Protein AF-A0A9E5P4L6-F1 (afdb_monomer_lite)

pLDDT: mean 84.95, std 7.63, range [53.91, 94.75]

Structure (mmCIF, N/CA/C/O backbone):
data_AF-A0A9E5P4L6-F1
#
_entry.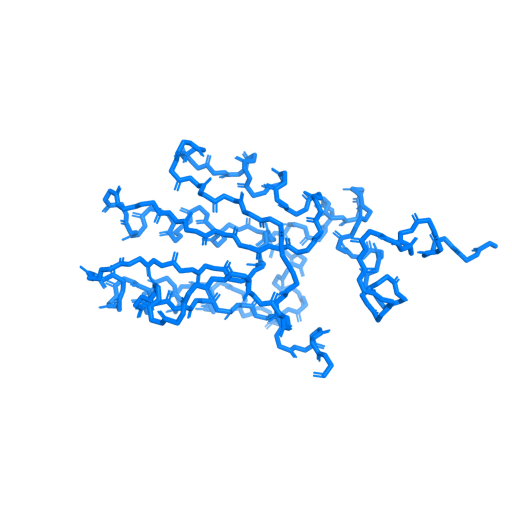id   AF-A0A9E5P4L6-F1
#
loop_
_atom_site.group_PDB
_atom_site.id
_atom_site.type_symbol
_atom_site.label_atom_id
_atom_site.label_alt_id
_atom_site.label_comp_id
_atom_site.label_asym_id
_atom_site.label_entity_id
_atom_site.label_seq_id
_atom_site.pdbx_PDB_ins_code
_atom_site.Cartn_x
_atom_site.Cartn_y
_atom_site.Cartn_z
_atom_site.occupancy
_atom_site.B_iso_or_equiv
_atom_site.auth_seq_id
_atom_site.auth_comp_id
_atom_site.auth_asym_id
_atom_site.auth_atom_id
_atom_site.pdbx_PDB_model_num
ATOM 1 N N . MET A 1 1 ? 19.169 0.155 -25.153 1.00 53.91 1 MET A N 1
ATOM 2 C CA . MET A 1 1 ? 18.524 -1.034 -24.547 1.00 53.91 1 MET A CA 1
ATOM 3 C C . MET A 1 1 ? 17.223 -0.611 -23.885 1.00 53.91 1 MET A C 1
ATOM 5 O O . MET A 1 1 ? 17.217 0.379 -23.168 1.00 53.91 1 MET A O 1
ATOM 9 N N . ARG A 1 2 ? 16.116 -1.312 -24.147 1.00 72.50 2 ARG A N 1
ATOM 10 C CA . ARG A 1 2 ? 14.826 -1.047 -23.491 1.00 72.50 2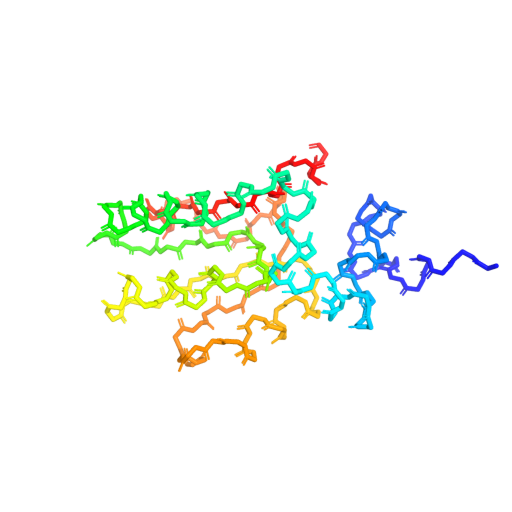 ARG A CA 1
ATOM 11 C C . ARG A 1 2 ? 14.829 -1.719 -22.111 1.00 72.50 2 ARG A C 1
ATOM 13 O O . ARG A 1 2 ? 14.443 -2.876 -22.006 1.00 72.50 2 ARG A O 1
ATOM 20 N N . LEU A 1 3 ? 15.323 -1.006 -21.092 1.00 70.44 3 LEU A N 1
ATOM 21 C CA . LEU A 1 3 ? 15.494 -1.488 -19.706 1.00 70.44 3 LEU A CA 1
ATOM 22 C C . LEU A 1 3 ? 14.221 -2.104 -19.103 1.00 70.44 3 LEU A C 1
ATOM 24 O O . LEU A 1 3 ? 14.311 -3.040 -18.319 1.00 70.44 3 LEU A O 1
ATOM 28 N N . TYR A 1 4 ? 13.043 -1.648 -19.533 1.00 71.25 4 TYR A N 1
ATOM 29 C CA . TYR A 1 4 ? 11.762 -2.185 -19.078 1.00 71.25 4 TYR A CA 1
ATOM 30 C C . TYR A 1 4 ? 11.547 -3.673 -19.407 1.00 71.25 4 TYR A C 1
ATOM 32 O O . TYR A 1 4 ? 10.799 -4.343 -18.704 1.00 71.25 4 TYR A O 1
ATOM 40 N N . ARG A 1 5 ? 12.215 -4.210 -20.442 1.00 76.38 5 ARG A N 1
ATOM 41 C CA . ARG A 1 5 ? 12.096 -5.624 -20.846 1.00 76.38 5 ARG A CA 1
ATOM 42 C C . ARG A 1 5 ? 12.589 -6.598 -19.780 1.00 76.38 5 ARG A C 1
ATOM 44 O O . ARG A 1 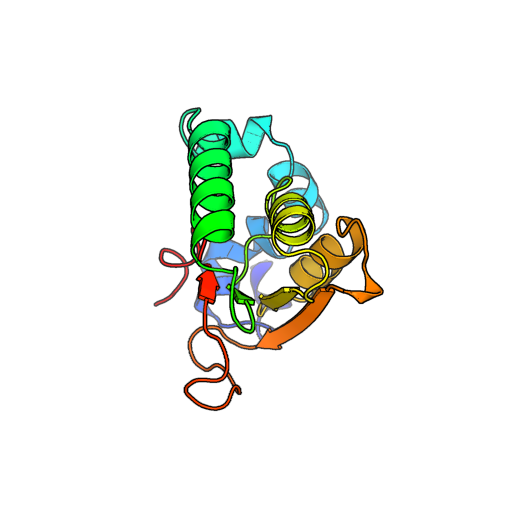5 ? 12.170 -7.743 -19.777 1.00 76.38 5 ARG A O 1
ATOM 51 N N . TYR A 1 6 ? 13.456 -6.143 -18.876 1.00 74.06 6 TYR A N 1
ATOM 52 C CA . TYR A 1 6 ? 13.905 -6.940 -17.733 1.00 74.06 6 TYR A CA 1
ATOM 53 C C . TYR A 1 6 ? 12.748 -7.315 -16.795 1.00 74.06 6 TYR A C 1
ATOM 55 O O . TYR A 1 6 ? 12.787 -8.344 -16.135 1.00 74.06 6 TYR A O 1
ATOM 63 N N . PHE A 1 7 ? 11.713 -6.478 -16.756 1.00 73.25 7 PHE A N 1
ATOM 64 C CA . PHE A 1 7 ? 10.550 -6.646 -15.896 1.00 73.25 7 PHE A CA 1
ATOM 65 C C . PHE A 1 7 ? 9.359 -7.299 -16.619 1.00 73.25 7 PHE A C 1
ATOM 67 O O . PHE A 1 7 ? 8.350 -7.621 -15.987 1.00 73.25 7 PHE A O 1
ATOM 74 N N . GLU A 1 8 ? 9.456 -7.494 -17.940 1.00 69.00 8 GLU A N 1
ATOM 75 C CA . GLU A 1 8 ? 8.431 -8.182 -18.724 1.00 69.00 8 GLU A CA 1
ATOM 76 C C . GLU A 1 8 ? 8.412 -9.672 -18.349 1.00 69.00 8 GLU A C 1
ATOM 78 O O . GLU A 1 8 ? 9.412 -10.369 -18.488 1.00 69.00 8 GLU A O 1
ATOM 83 N N . GLY A 1 9 ? 7.266 -10.151 -17.854 1.00 71.75 9 GLY A N 1
ATOM 84 C CA . GLY A 1 9 ? 7.066 -11.531 -17.390 1.00 71.75 9 GLY A CA 1
ATOM 85 C C . GLY A 1 9 ? 6.710 -11.638 -15.905 1.00 71.75 9 GLY A C 1
ATOM 86 O O . GLY A 1 9 ? 5.983 -12.547 -15.517 1.00 71.75 9 GLY A O 1
ATOM 87 N N . GLU A 1 10 ? 7.141 -10.677 -15.084 1.00 76.00 10 GLU A N 1
ATOM 88 C CA . GLU A 1 10 ? 6.799 -10.626 -13.654 1.00 76.00 10 GLU A CA 1
ATOM 89 C C . GLU A 1 10 ? 5.624 -9.694 -13.340 1.00 76.00 10 GLU A C 1
ATOM 91 O O . GLU A 1 10 ? 4.946 -9.865 -12.323 1.00 76.00 10 GLU A O 1
ATOM 96 N N . VAL A 1 11 ? 5.390 -8.701 -14.196 1.00 83.25 11 VAL A N 1
ATOM 97 C CA . VAL A 1 11 ? 4.316 -7.714 -14.056 1.00 83.25 11 VAL A CA 1
ATOM 98 C C . VAL A 1 11 ? 3.641 -7.456 -15.410 1.00 83.25 11 VAL A C 1
ATOM 100 O O . VAL A 1 11 ? 4.222 -7.783 -16.452 1.00 83.25 11 VAL A O 1
ATOM 103 N N . PRO A 1 12 ? 2.433 -6.860 -15.438 1.00 83.50 12 PRO A N 1
ATOM 104 C CA . PRO A 1 12 ? 1.720 -6.569 -16.673 1.00 83.50 12 PRO A CA 1
ATOM 105 C C . PRO A 1 12 ? 2.513 -5.624 -17.579 1.00 83.50 12 PRO A C 1
ATOM 107 O O . PRO A 1 12 ? 3.218 -4.726 -17.109 1.00 83.50 12 PRO A O 1
ATOM 110 N N . HIS A 1 13 ? 2.364 -5.794 -18.896 1.00 83.19 13 HIS A N 1
ATOM 111 C CA . HIS A 1 13 ? 3.142 -5.036 -19.881 1.00 83.19 13 HIS A CA 1
ATOM 112 C C . HIS A 1 13 ? 2.958 -3.518 -19.746 1.00 83.19 13 HIS A C 1
ATOM 114 O O . HIS A 1 13 ? 3.931 -2.779 -19.870 1.00 83.19 13 HIS A O 1
ATOM 120 N N . TYR A 1 14 ? 1.741 -3.040 -19.460 1.00 82.88 14 TYR A N 1
ATOM 121 C CA . TYR A 1 14 ? 1.483 -1.607 -19.280 1.00 82.88 14 TYR A CA 1
ATOM 122 C C . TYR A 1 14 ? 2.308 -1.034 -18.113 1.00 82.88 14 TYR A C 1
ATOM 124 O O . TYR A 1 14 ? 2.918 0.030 -18.246 1.00 82.88 14 TYR A O 1
ATOM 132 N N . LEU A 1 15 ? 2.408 -1.779 -17.006 1.00 81.81 15 LEU A N 1
ATOM 133 C CA . LEU A 1 15 ? 3.115 -1.355 -15.803 1.00 81.81 15 LEU A CA 1
ATOM 134 C C . LEU A 1 15 ? 4.626 -1.350 -16.046 1.00 81.81 15 LEU A C 1
ATOM 136 O O . LEU A 1 15 ? 5.295 -0.349 -15.786 1.00 81.81 15 LEU A O 1
ATOM 140 N N . ALA A 1 16 ? 5.157 -2.417 -16.653 1.00 81.44 16 ALA A N 1
ATOM 141 C CA . ALA A 1 16 ? 6.558 -2.460 -17.063 1.00 81.44 16 ALA A CA 1
ATOM 142 C C . ALA A 1 16 ? 6.883 -1.328 -18.052 1.00 81.44 16 ALA A C 1
ATOM 144 O O . ALA A 1 16 ? 7.901 -0.658 -17.928 1.00 81.44 16 ALA A O 1
ATOM 145 N N . ARG A 1 17 ? 6.017 -1.044 -19.024 1.00 82.06 17 ARG A N 1
ATOM 146 C CA . ARG A 1 17 ? 6.301 -0.046 -20.061 1.00 82.06 17 ARG A CA 1
ATOM 147 C C . ARG A 1 17 ? 6.294 1.391 -19.541 1.00 82.06 17 ARG A C 1
ATOM 149 O O . ARG A 1 17 ? 7.170 2.166 -19.926 1.00 82.06 17 ARG A O 1
ATOM 156 N N . HIS A 1 18 ? 5.326 1.752 -18.702 1.00 80.44 18 HIS A N 1
ATOM 157 C CA . HIS A 1 18 ? 5.100 3.145 -18.298 1.00 80.44 18 HIS A CA 1
ATOM 158 C C . HIS A 1 18 ? 5.691 3.489 -16.925 1.00 80.44 18 HIS A C 1
ATOM 160 O O . HIS A 1 18 ? 6.116 4.625 -16.708 1.00 80.44 18 HIS A O 1
ATOM 166 N N . PHE A 1 19 ? 5.791 2.504 -16.031 1.00 80.38 19 PHE A N 1
ATOM 167 C CA . PHE A 1 19 ? 5.988 2.727 -14.599 1.00 80.38 19 PHE A CA 1
ATOM 168 C C . PHE A 1 19 ? 7.213 2.010 -14.006 1.00 80.38 19 PHE A C 1
ATOM 170 O O . PHE A 1 19 ? 7.521 2.220 -12.831 1.00 80.38 19 PHE A O 1
ATOM 177 N N . TRP A 1 20 ? 7.970 1.238 -14.803 1.00 79.38 20 TRP A N 1
ATOM 178 C CA . TRP A 1 20 ? 9.148 0.484 -14.331 1.00 79.38 20 TRP A CA 1
ATOM 179 C C . TRP A 1 20 ? 10.149 1.326 -13.530 1.00 79.38 20 TRP A C 1
ATOM 181 O O . TRP A 1 20 ? 10.682 0.885 -12.512 1.00 79.38 20 TRP A O 1
ATOM 191 N N . TRP A 1 21 ? 10.400 2.550 -13.987 1.00 78.94 21 TRP A N 1
ATOM 192 C CA . TRP A 1 21 ? 11.394 3.444 -13.409 1.00 78.94 21 TRP A CA 1
ATOM 193 C C . TRP A 1 21 ? 10.968 3.923 -12.019 1.00 78.94 21 TRP A C 1
ATOM 195 O O . TRP A 1 21 ? 11.797 3.950 -11.121 1.00 78.94 21 TRP A O 1
ATOM 205 N N . ALA A 1 22 ? 9.691 4.242 -11.806 1.00 77.44 22 ALA A N 1
ATOM 206 C CA . ALA A 1 22 ? 9.211 4.709 -10.510 1.00 77.44 22 ALA A CA 1
ATOM 207 C C . ALA A 1 22 ? 9.013 3.544 -9.529 1.00 77.44 22 ALA A C 1
ATOM 209 O O . ALA A 1 22 ? 9.537 3.601 -8.416 1.00 77.44 22 ALA A O 1
ATOM 210 N N . TYR A 1 23 ? 8.316 2.482 -9.955 1.00 76.94 23 TYR A N 1
ATOM 211 C CA . TYR A 1 23 ? 7.773 1.449 -9.063 1.00 76.94 23 TYR A CA 1
ATOM 212 C C . TYR A 1 23 ? 8.635 0.196 -8.902 1.00 76.94 23 TYR A C 1
ATOM 214 O O . TYR A 1 23 ? 8.470 -0.515 -7.911 1.00 76.94 23 TYR A O 1
ATOM 222 N N . MET A 1 24 ? 9.552 -0.086 -9.832 1.00 79.31 24 MET A N 1
ATOM 223 C CA . MET A 1 24 ? 10.286 -1.361 -9.865 1.00 79.31 24 MET A CA 1
ATOM 224 C C . MET A 1 24 ? 11.782 -1.203 -9.587 1.00 79.31 24 MET A C 1
ATOM 226 O O . MET A 1 24 ? 12.417 -2.100 -9.033 1.00 79.31 24 MET A O 1
ATOM 230 N N . TRP A 1 25 ? 12.370 -0.062 -9.949 1.00 79.62 25 TRP A N 1
ATOM 231 C CA . TRP A 1 25 ? 13.797 0.172 -9.752 1.00 79.62 25 TRP A CA 1
ATOM 232 C C . TRP A 1 25 ? 14.113 0.626 -8.322 1.00 79.62 25 TRP A C 1
ATOM 234 O O . TRP A 1 25 ? 13.814 1.761 -7.955 1.00 79.62 25 TRP A O 1
ATOM 244 N N . ARG A 1 26 ? 14.807 -0.214 -7.540 1.00 74.44 26 ARG A N 1
ATOM 245 C CA . ARG A 1 26 ? 15.105 0.016 -6.105 1.00 74.44 26 ARG A CA 1
ATOM 246 C C . ARG A 1 26 ? 15.670 1.406 -5.776 1.00 74.44 26 ARG A C 1
ATOM 248 O O . ARG A 1 26 ? 15.300 2.012 -4.773 1.00 74.44 26 ARG A O 1
ATOM 255 N N . GLY A 1 27 ? 16.572 1.924 -6.611 1.00 76.81 27 GLY A N 1
ATOM 256 C CA . GLY A 1 27 ? 17.172 3.245 -6.383 1.00 76.81 27 GLY A CA 1
ATOM 257 C C . GLY A 1 27 ? 16.177 4.398 -6.559 1.00 76.81 27 GLY A C 1
ATOM 258 O O . GLY A 1 27 ? 16.208 5.373 -5.814 1.00 76.81 27 GLY A O 1
ATOM 259 N N . LEU A 1 28 ? 15.257 4.270 -7.515 1.00 77.75 28 LEU A N 1
ATOM 260 C CA . LEU A 1 28 ? 14.247 5.285 -7.803 1.00 77.75 28 LEU A CA 1
ATOM 261 C C . LEU A 1 28 ? 13.063 5.146 -6.853 1.00 77.75 28 LEU A C 1
ATOM 263 O O . LEU A 1 28 ? 12.559 6.161 -6.384 1.00 77.75 28 LEU A O 1
ATOM 267 N N . THR A 1 29 ? 12.680 3.924 -6.473 1.00 77.62 29 THR A N 1
ATOM 268 C CA . THR A 1 29 ? 11.675 3.715 -5.424 1.00 77.62 29 THR A CA 1
ATOM 269 C C . THR A 1 29 ? 12.105 4.374 -4.116 1.00 77.62 29 THR A C 1
ATOM 271 O O . THR A 1 29 ? 11.273 4.969 -3.445 1.00 77.62 29 THR A O 1
ATOM 274 N N . TRP A 1 30 ? 13.399 4.331 -3.772 1.00 80.12 30 TRP A N 1
ATOM 275 C CA . TRP A 1 30 ? 13.929 5.049 -2.610 1.00 80.12 30 TRP A CA 1
ATOM 276 C C . TRP A 1 30 ? 13.786 6.572 -2.757 1.00 80.12 30 TRP A C 1
ATOM 278 O O . TRP A 1 30 ? 13.301 7.232 -1.842 1.00 80.12 30 TRP A O 1
ATOM 288 N N . PHE A 1 31 ? 14.121 7.124 -3.927 1.00 78.88 31 PHE A N 1
ATOM 289 C CA . PHE A 1 31 ? 13.959 8.553 -4.208 1.00 78.88 31 PHE A CA 1
ATOM 290 C C . PHE A 1 31 ? 12.487 8.994 -4.104 1.00 78.88 31 PHE A C 1
ATOM 292 O O . PHE A 1 31 ? 12.169 9.944 -3.390 1.00 78.88 31 PHE A O 1
ATOM 299 N N . PHE A 1 32 ? 11.566 8.271 -4.747 1.00 79.00 32 PHE A N 1
ATOM 300 C CA . PHE A 1 32 ? 10.131 8.580 -4.723 1.00 79.00 32 PHE A CA 1
ATOM 301 C C . PHE A 1 32 ? 9.463 8.340 -3.366 1.00 79.00 32 PHE A C 1
ATOM 303 O O . PHE A 1 32 ? 8.376 8.860 -3.128 1.00 79.00 32 PHE A O 1
ATOM 310 N N . ASP A 1 33 ? 10.116 7.631 -2.445 1.00 81.38 33 ASP A N 1
ATOM 311 C CA . ASP A 1 33 ? 9.593 7.404 -1.099 1.00 81.38 33 ASP A CA 1
ATOM 312 C C . ASP A 1 33 ? 9.639 8.641 -0.192 1.00 81.38 33 ASP A C 1
ATOM 314 O O . ASP A 1 33 ? 8.967 8.708 0.846 1.00 81.38 33 ASP A O 1
ATOM 318 N N . HIS A 1 34 ? 10.423 9.654 -0.557 1.00 82.50 34 HIS A N 1
ATOM 319 C CA . HIS A 1 34 ? 10.585 10.819 0.294 1.00 82.50 34 HIS A CA 1
ATOM 320 C C . HIS A 1 34 ? 9.312 11.679 0.338 1.00 82.50 34 HIS A C 1
ATOM 322 O O . HIS A 1 34 ? 8.821 12.126 -0.701 1.00 82.50 34 HIS A O 1
ATOM 328 N N . PRO A 1 35 ? 8.817 12.042 1.541 1.00 77.06 35 PRO A N 1
ATOM 329 C CA . PRO A 1 35 ? 7.599 12.837 1.691 1.00 77.06 35 PRO A CA 1
ATOM 330 C C . PRO A 1 35 ? 7.609 14.170 0.939 1.00 77.06 35 PRO A C 1
ATOM 332 O O . PRO A 1 35 ? 6.545 14.651 0.566 1.00 77.06 35 PRO A O 1
ATOM 335 N N . VAL A 1 36 ? 8.787 14.772 0.735 1.00 78.75 36 VAL A N 1
ATOM 336 C CA . VAL A 1 36 ? 8.943 16.008 -0.046 1.00 78.75 36 VAL A CA 1
ATOM 337 C C . VAL A 1 36 ? 8.612 15.753 -1.513 1.00 78.75 36 VAL A C 1
ATOM 339 O O . VAL A 1 36 ? 7.807 16.480 -2.076 1.00 78.75 36 VAL A O 1
ATOM 342 N N . ILE A 1 37 ? 9.156 14.687 -2.100 1.00 82.12 37 ILE A N 1
ATOM 343 C CA . ILE A 1 37 ? 8.946 14.331 -3.508 1.00 82.12 37 ILE A CA 1
ATOM 344 C C . ILE A 1 37 ? 7.490 13.936 -3.747 1.00 82.12 37 ILE A C 1
ATOM 346 O O . ILE A 1 37 ? 6.850 14.475 -4.649 1.00 82.12 37 ILE A O 1
ATOM 350 N N . ILE A 1 38 ? 6.927 13.092 -2.879 1.00 81.12 38 ILE A N 1
ATOM 351 C CA . ILE A 1 38 ? 5.507 12.715 -2.941 1.00 81.12 38 ILE A CA 1
ATOM 352 C C . ILE A 1 38 ? 4.622 13.960 -2.836 1.00 81.12 38 ILE A C 1
ATOM 354 O O . ILE A 1 38 ? 3.667 14.129 -3.591 1.00 81.12 38 ILE A O 1
ATOM 358 N N . SER A 1 39 ? 4.943 14.860 -1.904 1.00 80.12 39 SER A N 1
ATOM 359 C CA . SER A 1 39 ? 4.211 16.111 -1.751 1.00 80.12 39 SER A CA 1
ATOM 360 C C . SER A 1 39 ? 4.339 16.995 -2.987 1.00 80.12 39 SER A C 1
ATOM 362 O O . SER A 1 39 ? 3.348 17.614 -3.347 1.00 80.12 39 SER A O 1
ATOM 364 N N . SER A 1 40 ? 5.493 17.053 -3.650 1.00 82.19 40 SER A N 1
ATOM 365 C CA . SER A 1 40 ? 5.670 17.828 -4.884 1.00 82.19 40 SER A CA 1
ATOM 366 C C . SER A 1 40 ? 4.813 17.291 -6.030 1.00 82.19 40 SER A C 1
ATOM 368 O O . SER A 1 40 ? 4.121 18.072 -6.676 1.00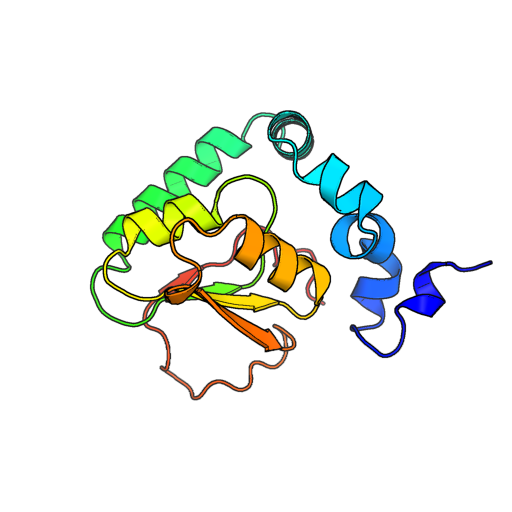 82.19 40 SER A O 1
ATOM 370 N N . ILE A 1 41 ? 4.785 15.970 -6.232 1.00 82.19 41 ILE A N 1
ATOM 371 C CA . ILE A 1 41 ? 3.948 15.323 -7.262 1.00 82.19 41 ILE A CA 1
ATOM 372 C C . ILE A 1 41 ? 2.457 15.541 -6.968 1.00 82.19 41 ILE A C 1
ATOM 374 O O . ILE A 1 41 ? 1.652 15.720 -7.876 1.00 82.19 41 ILE A O 1
ATOM 378 N N . LEU A 1 42 ? 2.092 15.589 -5.685 1.00 80.81 42 LEU A N 1
ATOM 379 C CA . LEU A 1 42 ? 0.730 15.860 -5.229 1.00 80.81 42 LEU A CA 1
ATOM 380 C C . LEU A 1 42 ? 0.460 17.349 -4.957 1.00 80.81 42 LEU A C 1
ATOM 382 O O . LEU A 1 42 ? -0.465 17.659 -4.205 1.00 80.81 42 LEU A O 1
ATOM 386 N N . PHE A 1 43 ? 1.254 18.276 -5.504 1.00 84.88 43 PHE A N 1
ATOM 387 C CA . PHE A 1 43 ? 1.056 19.730 -5.365 1.00 84.88 43 PHE A CA 1
ATOM 388 C C . PHE A 1 43 ? 0.834 20.203 -3.909 1.00 84.88 43 PHE A C 1
ATOM 390 O O . PHE A 1 43 ? -0.071 20.979 -3.596 1.00 84.88 43 PHE A O 1
ATOM 397 N N . GLY A 1 44 ? 1.619 19.679 -2.969 1.00 84.75 44 GLY A N 1
ATOM 398 C CA . GLY A 1 44 ? 1.528 19.979 -1.536 1.00 84.75 44 GLY A CA 1
ATOM 399 C C . GLY A 1 44 ? 0.454 19.194 -0.770 1.00 84.75 44 GLY A C 1
ATOM 400 O O . GLY A 1 44 ? 0.392 19.276 0.459 1.00 84.75 44 GLY A O 1
ATOM 401 N N . GLN A 1 45 ? -0.394 18.417 -1.448 1.00 86.00 45 GLN A N 1
ATOM 402 C CA . GLN A 1 45 ? -1.606 17.845 -0.849 1.00 86.00 45 GLN A CA 1
ATOM 403 C C . GLN A 1 45 ? -1.386 16.525 -0.107 1.00 86.00 45 GLN A C 1
ATOM 405 O O . GLN A 1 45 ? -2.285 16.085 0.613 1.00 86.00 45 GLN A O 1
ATOM 410 N N . TYR A 1 46 ? -0.203 15.906 -0.204 1.00 85.50 46 TYR A N 1
ATOM 411 C CA . TYR A 1 46 ? 0.045 14.581 0.379 1.00 85.50 46 TYR A CA 1
ATOM 412 C C . TYR A 1 46 ? -0.333 14.494 1.864 1.00 85.50 46 TYR A C 1
ATOM 414 O O . TYR A 1 46 ? -1.015 13.563 2.286 1.00 85.50 46 TYR A O 1
ATOM 422 N N . LYS A 1 47 ? 0.056 15.490 2.673 1.00 85.44 47 LYS A N 1
ATOM 423 C CA . LYS A 1 47 ? -0.263 15.512 4.112 1.00 85.44 47 LYS A CA 1
ATOM 424 C C . LYS A 1 47 ? -1.774 15.549 4.369 1.00 85.44 47 LYS A C 1
ATOM 426 O O . LYS A 1 47 ? -2.242 14.850 5.267 1.00 85.44 47 LYS A O 1
ATOM 431 N N . LYS A 1 48 ? -2.516 16.347 3.593 1.00 88.38 48 LYS A N 1
ATOM 432 C CA . LYS A 1 48 ? -3.973 16.503 3.710 1.00 88.38 48 LYS A CA 1
ATOM 433 C C . LYS A 1 48 ? -4.690 15.221 3.297 1.00 88.38 48 LYS A C 1
ATOM 435 O O . LYS A 1 48 ? -5.511 14.730 4.064 1.00 88.38 48 LYS A O 1
ATOM 440 N N . LEU A 1 49 ? -4.328 14.667 2.140 1.00 88.69 49 LEU A N 1
ATOM 441 C CA . LEU A 1 49 ? -4.901 13.431 1.608 1.00 88.69 49 LEU A CA 1
ATOM 442 C C . LEU A 1 49 ? -4.637 12.258 2.544 1.00 88.69 49 LEU A C 1
ATOM 444 O O . LEU A 1 49 ? -5.577 11.610 2.979 1.00 88.69 49 LEU A O 1
ATOM 448 N N . LYS A 1 50 ? -3.383 12.067 2.968 1.00 89.00 50 LYS A N 1
ATOM 449 C CA . LYS A 1 50 ? -3.019 11.024 3.933 1.00 89.00 50 LYS A CA 1
ATOM 450 C C . LYS A 1 50 ? -3.833 11.130 5.224 1.00 89.00 50 LYS A C 1
ATOM 452 O O . LYS A 1 50 ? -4.330 10.123 5.714 1.00 89.00 50 LYS A O 1
ATOM 457 N N . ARG A 1 51 ? -3.962 12.337 5.792 1.00 90.12 51 ARG A N 1
ATOM 458 C CA . ARG A 1 51 ? -4.749 12.546 7.018 1.00 90.12 51 ARG A CA 1
ATOM 459 C C . ARG A 1 51 ? -6.218 12.188 6.795 1.00 90.12 51 ARG A C 1
ATOM 461 O O . ARG A 1 51 ? -6.765 11.438 7.593 1.00 90.12 51 ARG A O 1
ATOM 468 N N . ALA A 1 52 ? -6.815 12.671 5.708 1.00 90.94 52 ALA A N 1
ATOM 469 C CA . ALA A 1 52 ? -8.204 12.378 5.368 1.00 90.94 52 ALA A CA 1
ATOM 470 C C . ALA A 1 52 ? -8.439 10.873 5.155 1.00 90.94 52 ALA A C 1
ATOM 472 O O . ALA A 1 52 ? -9.407 10.331 5.678 1.00 90.94 52 ALA A O 1
ATOM 473 N N . THR A 1 53 ? -7.528 10.182 4.463 1.00 90.44 53 THR A N 1
ATOM 474 C CA . THR A 1 53 ? -7.591 8.728 4.267 1.00 90.44 53 THR A CA 1
ATOM 475 C C . THR A 1 53 ? -7.546 7.985 5.598 1.00 90.44 53 THR A C 1
ATOM 477 O O . THR A 1 53 ? -8.412 7.156 5.850 1.00 90.44 53 THR A O 1
ATOM 480 N N . VAL A 1 54 ? -6.596 8.306 6.482 1.00 90.38 54 VAL A N 1
ATOM 481 C CA . VAL A 1 54 ? -6.487 7.650 7.799 1.00 90.38 54 VAL A CA 1
ATOM 482 C C . VAL A 1 54 ? -7.718 7.927 8.666 1.00 90.38 54 VAL A C 1
ATOM 484 O O . VAL A 1 54 ? -8.223 7.018 9.318 1.00 90.38 54 VAL A O 1
ATOM 487 N N . GLU A 1 55 ? -8.242 9.154 8.661 1.00 90.94 55 GLU A N 1
ATOM 488 C CA . GLU A 1 55 ? -9.484 9.486 9.372 1.00 90.94 55 GLU A CA 1
ATOM 489 C C . GLU A 1 55 ? -10.692 8.725 8.820 1.00 90.94 55 GLU A C 1
ATOM 491 O O . GLU A 1 55 ? -11.553 8.312 9.596 1.00 90.94 55 GLU A O 1
ATOM 496 N N . HIS A 1 56 ? -10.760 8.521 7.504 1.00 89.50 56 HIS A N 1
ATOM 497 C CA . HIS A 1 56 ? -11.830 7.749 6.887 1.00 89.50 56 HIS A CA 1
ATOM 498 C C . HIS A 1 56 ? -11.720 6.269 7.251 1.00 89.50 56 HIS A C 1
ATOM 500 O O . HIS A 1 56 ? -12.686 5.700 7.756 1.00 89.50 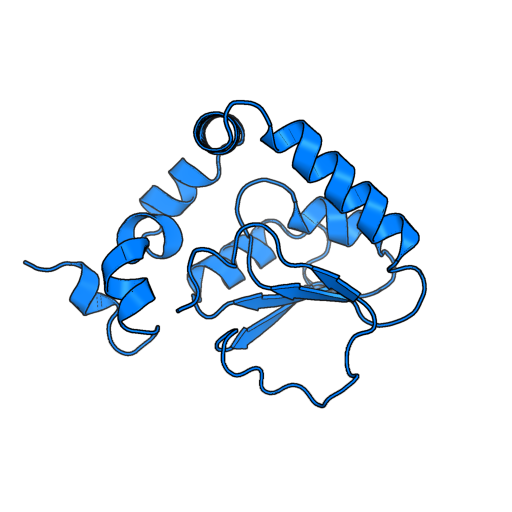56 HIS A O 1
ATOM 506 N N . VAL A 1 57 ? -10.526 5.681 7.110 1.00 89.31 57 VAL A N 1
ATOM 507 C CA . VAL A 1 57 ? -10.226 4.305 7.534 1.00 89.31 57 VAL A CA 1
ATOM 508 C C . VAL A 1 57 ? -10.607 4.101 8.996 1.00 89.31 57 VAL A C 1
ATOM 510 O O . VAL A 1 57 ? -11.304 3.140 9.300 1.00 89.31 57 VAL A O 1
ATOM 513 N N . ARG A 1 58 ? -10.271 5.037 9.893 1.00 88.06 58 ARG A N 1
ATOM 514 C CA . ARG A 1 58 ? -10.660 4.960 11.312 1.00 88.06 58 ARG A CA 1
ATOM 515 C C . ARG A 1 58 ? -12.162 4.791 11.524 1.00 88.06 58 ARG A C 1
ATOM 517 O O . ARG A 1 58 ? -12.564 4.176 12.503 1.00 88.06 58 ARG A O 1
ATOM 524 N N . ARG A 1 59 ? -12.990 5.375 10.658 1.00 86.12 59 ARG A N 1
ATOM 525 C CA . ARG A 1 59 ? -14.453 5.319 10.775 1.00 86.12 59 ARG A CA 1
ATOM 526 C C . ARG A 1 59 ? -15.025 4.042 10.169 1.00 86.12 59 ARG A C 1
ATOM 528 O O . ARG A 1 59 ? -15.978 3.502 10.720 1.00 86.12 59 ARG A O 1
ATOM 535 N N . VAL A 1 60 ? -14.465 3.578 9.051 1.00 85.00 60 VAL A N 1
ATOM 536 C CA . VAL A 1 60 ? -15.036 2.465 8.270 1.00 85.00 60 VAL A CA 1
ATOM 537 C C . VAL A 1 60 ? -14.440 1.101 8.626 1.00 85.00 60 VAL A C 1
ATOM 539 O O . VAL A 1 60 ? -15.155 0.105 8.618 1.00 85.00 60 VAL A O 1
ATOM 542 N N . ALA A 1 61 ? -13.172 1.049 9.044 1.00 79.38 61 ALA A N 1
ATOM 543 C CA . ALA A 1 61 ? -12.454 -0.191 9.351 1.00 79.38 61 ALA A CA 1
ATOM 544 C C . ALA A 1 61 ? -12.761 -0.758 10.751 1.00 79.38 61 ALA A C 1
ATOM 546 O O . ALA A 1 61 ? -12.113 -1.698 11.199 1.00 79.38 61 ALA A O 1
ATOM 547 N N . LEU A 1 62 ? -13.758 -0.206 11.454 1.00 67.06 62 LEU A N 1
ATOM 548 C CA . LEU A 1 62 ? -14.124 -0.621 12.814 1.00 67.06 62 LEU A CA 1
ATOM 549 C C . LEU A 1 62 ? -14.713 -2.037 12.879 1.00 67.06 62 LEU A C 1
ATOM 551 O O . LEU A 1 62 ? -14.810 -2.607 13.965 1.00 67.06 62 LEU A O 1
ATOM 555 N N . LYS A 1 63 ? -15.141 -2.604 11.743 1.00 70.25 63 LYS A N 1
ATOM 556 C CA . LYS A 1 63 ? -15.715 -3.952 11.668 1.00 70.25 63 LYS A CA 1
ATOM 557 C C . LYS A 1 63 ? -15.258 -4.651 10.386 1.00 70.25 63 LYS A C 1
ATOM 559 O O . LYS A 1 63 ? -15.630 -4.242 9.291 1.00 70.25 63 LYS A O 1
ATOM 564 N N . GLY A 1 64 ? -14.487 -5.728 10.528 1.00 83.69 64 GLY A N 1
ATOM 565 C CA . GLY A 1 64 ? -14.106 -6.634 9.437 1.00 83.69 64 GLY A CA 1
ATOM 566 C C . GLY A 1 64 ? -12.683 -6.446 8.898 1.00 83.69 64 GLY A C 1
ATOM 567 O O . GLY A 1 64 ? -11.858 -5.752 9.488 1.00 83.69 64 GLY A O 1
ATOM 568 N N . ARG A 1 65 ? -12.374 -7.146 7.800 1.00 92.06 65 ARG A N 1
ATOM 569 C CA . ARG A 1 65 ? -11.031 -7.171 7.201 1.00 92.06 65 ARG A CA 1
ATOM 570 C C . ARG A 1 65 ? -10.833 -5.983 6.265 1.00 92.06 65 ARG A C 1
ATOM 572 O O . ARG A 1 65 ? -11.699 -5.700 5.438 1.00 92.06 65 ARG A O 1
ATOM 579 N N . THR A 1 66 ? -9.665 -5.351 6.360 1.00 93.50 66 THR A N 1
ATOM 580 C CA . THR A 1 66 ? -9.267 -4.238 5.488 1.00 93.50 66 THR A CA 1
ATOM 581 C C . THR A 1 66 ? -8.251 -4.708 4.454 1.00 93.50 66 THR A C 1
ATOM 583 O O . THR A 1 66 ? -7.228 -5.289 4.824 1.00 93.50 66 THR A O 1
ATOM 586 N N . LEU A 1 67 ? -8.527 -4.427 3.179 1.00 93.94 67 LEU A N 1
ATOM 587 C CA . LEU A 1 67 ? -7.613 -4.633 2.058 1.00 93.94 67 LEU A CA 1
ATOM 588 C C . LEU A 1 67 ? -7.081 -3.291 1.558 1.00 93.94 67 LEU A C 1
ATOM 590 O O . LEU A 1 67 ? -7.849 -2.423 1.156 1.00 93.94 67 LEU A O 1
ATOM 594 N N . GLN A 1 68 ? -5.766 -3.141 1.537 1.00 93.25 68 GLN A N 1
ATOM 595 C CA . GLN A 1 68 ? -5.067 -2.066 0.853 1.00 93.25 68 GLN A CA 1
ATOM 596 C C . GLN A 1 68 ? -4.556 -2.571 -0.501 1.00 93.25 68 GLN A C 1
ATOM 598 O O . GLN A 1 68 ? -3.761 -3.513 -0.560 1.00 93.25 68 GLN A O 1
ATOM 603 N N . LEU A 1 69 ? -5.002 -1.927 -1.579 1.00 89.88 69 LEU A N 1
ATOM 604 C CA . LEU A 1 69 ? -4.460 -2.132 -2.918 1.00 89.88 69 LEU A CA 1
ATOM 605 C C . LEU A 1 69 ? -3.359 -1.103 -3.156 1.00 89.88 69 LEU A C 1
ATOM 607 O O . LEU A 1 69 ? -3.645 0.096 -3.213 1.00 89.88 69 LEU A O 1
ATOM 611 N N . THR A 1 70 ? -2.128 -1.611 -3.262 1.00 76.69 70 THR A N 1
ATOM 612 C CA . THR A 1 70 ? -0.892 -0.859 -3.525 1.00 76.69 70 THR A CA 1
ATOM 613 C C . THR A 1 70 ? -0.667 0.328 -2.563 1.00 76.69 70 THR A C 1
ATOM 615 O O . THR A 1 70 ? -1.272 0.413 -1.492 1.00 76.69 70 THR A O 1
ATOM 618 N N . CYS A 1 71 ? 0.257 1.236 -2.889 1.00 69.00 71 CYS A N 1
ATOM 619 C CA . CYS A 1 71 ? 0.715 2.373 -2.074 1.00 69.00 71 CYS A CA 1
ATOM 620 C C . CYS A 1 71 ? 1.706 2.018 -0.956 1.00 69.00 71 CYS A C 1
ATOM 622 O O . CYS A 1 71 ? 1.371 1.923 0.225 1.00 69.00 71 CYS A O 1
ATOM 624 N N . VAL A 1 72 ? 2.977 1.912 -1.336 1.00 61.94 72 VAL A N 1
ATOM 625 C CA . VAL A 1 72 ? 4.082 1.703 -0.389 1.00 61.94 72 VAL A CA 1
ATOM 626 C C . VAL A 1 72 ? 4.896 2.975 -0.155 1.00 61.94 72 VAL A C 1
ATOM 628 O O . VAL A 1 72 ? 5.714 3.035 0.766 1.00 61.94 72 VAL A O 1
ATOM 631 N N . TYR A 1 73 ? 4.644 4.028 -0.936 1.00 68.50 73 TYR A N 1
ATOM 632 C CA . TYR A 1 73 ? 5.354 5.290 -0.790 1.00 68.50 73 TYR A CA 1
ATOM 633 C C . TYR A 1 73 ? 4.927 6.096 0.436 1.00 68.50 73 TYR A C 1
ATOM 635 O O . TYR A 1 73 ? 3.749 6.281 0.771 1.00 68.50 73 TYR A O 1
ATOM 643 N N . GLY A 1 74 ? 5.937 6.647 1.090 1.00 79.12 74 GLY A N 1
ATOM 644 C CA . GLY A 1 74 ? 5.835 7.443 2.288 1.00 79.12 74 GLY A CA 1
ATOM 645 C C . GLY A 1 74 ? 5.402 6.616 3.492 1.00 79.12 74 GLY A C 1
ATOM 646 O O . GLY A 1 74 ? 5.908 5.533 3.769 1.00 79.12 74 GLY A O 1
ATOM 647 N N . LYS A 1 75 ? 4.494 7.188 4.286 1.00 83.00 75 LYS A N 1
ATOM 648 C CA . LYS A 1 75 ? 4.127 6.668 5.615 1.00 83.00 75 LYS A CA 1
ATOM 649 C C . LYS A 1 75 ? 2.623 6.433 5.750 1.00 83.00 75 LYS A C 1
ATOM 651 O O . LYS A 1 75 ? 2.080 6.666 6.828 1.00 83.00 75 LYS A O 1
ATOM 656 N N . LEU A 1 76 ? 1.936 6.067 4.666 1.00 87.75 76 LEU A N 1
ATOM 657 C CA . LEU A 1 76 ? 0.498 5.781 4.714 1.00 87.75 76 LEU A CA 1
ATOM 658 C C . LEU A 1 76 ? 0.232 4.410 5.352 1.00 87.75 76 LEU A C 1
ATOM 660 O O . LEU A 1 76 ? -0.429 4.369 6.385 1.00 87.75 76 LEU A O 1
ATOM 664 N N . THR A 1 77 ? 0.814 3.332 4.813 1.00 90.50 77 THR A N 1
ATOM 665 C CA . THR A 1 77 ? 0.630 1.953 5.310 1.00 90.50 77 THR A CA 1
ATOM 666 C C . THR A 1 77 ? 0.876 1.822 6.817 1.00 90.50 77 THR A C 1
ATOM 668 O O . THR A 1 77 ? -0.024 1.349 7.509 1.00 90.50 77 THR A O 1
ATOM 671 N N . PRO A 1 78 ? 1.987 2.339 7.391 1.00 91.31 78 PRO A N 1
ATOM 672 C CA . PRO A 1 78 ? 2.201 2.281 8.840 1.00 91.31 78 PRO A CA 1
ATOM 673 C C . PRO A 1 78 ? 1.088 2.965 9.644 1.00 91.31 78 PRO A C 1
ATOM 675 O O . PRO A 1 78 ? 0.626 2.440 10.648 1.00 91.31 78 PRO A O 1
ATOM 678 N N . ARG A 1 79 ? 0.601 4.122 9.173 1.00 91.44 79 ARG A N 1
ATOM 679 C CA . ARG A 1 79 ? -0.454 4.889 9.855 1.00 91.44 79 ARG A CA 1
ATOM 680 C C . ARG A 1 79 ? -1.819 4.219 9.768 1.00 91.44 79 ARG A C 1
ATOM 682 O O . ARG A 1 79 ? -2.628 4.395 10.672 1.00 91.44 79 ARG A O 1
ATOM 689 N N . VAL A 1 80 ? -2.076 3.495 8.684 1.00 91.31 80 VAL A N 1
ATOM 690 C CA . VAL A 1 80 ? -3.279 2.673 8.529 1.00 91.31 80 VAL A CA 1
ATOM 691 C C . VAL A 1 80 ? -3.218 1.480 9.475 1.00 91.31 80 VAL A C 1
ATOM 693 O O . VAL A 1 80 ? -4.190 1.247 10.184 1.00 91.31 80 VAL A O 1
ATOM 696 N N . MET A 1 81 ? -2.072 0.799 9.570 1.00 92.19 81 MET A N 1
ATOM 697 C CA . MET A 1 81 ? -1.873 -0.298 10.525 1.00 92.19 81 MET A CA 1
ATOM 698 C C . MET A 1 81 ? -2.099 0.153 11.971 1.00 92.19 81 MET A C 1
ATOM 700 O O . MET A 1 81 ? -2.856 -0.486 12.693 1.00 92.19 81 MET A O 1
ATOM 704 N N . ASP A 1 82 ? -1.530 1.295 12.369 1.00 91.50 82 ASP A N 1
ATOM 705 C CA . ASP A 1 82 ? -1.763 1.877 13.700 1.00 91.50 82 ASP A CA 1
ATOM 706 C C . ASP A 1 82 ? -3.248 2.190 13.954 1.00 91.50 82 ASP A C 1
ATOM 708 O O . ASP A 1 82 ? -3.711 2.197 15.092 1.00 91.50 82 ASP A O 1
ATOM 712 N N . CYS A 1 83 ? -3.999 2.504 12.898 1.00 90.62 83 CYS A N 1
ATOM 713 C CA . CYS A 1 83 ? -5.392 2.913 12.995 1.00 90.62 83 CYS A CA 1
ATOM 714 C C . CYS A 1 83 ? -6.363 1.738 13.151 1.00 90.62 83 CYS A C 1
ATOM 716 O O . CYS A 1 83 ? -7.412 1.913 13.770 1.00 90.62 83 CYS A O 1
ATOM 718 N N . ILE A 1 84 ? -6.044 0.590 12.554 1.00 90.62 84 ILE A N 1
ATOM 719 C CA . ILE A 1 84 ? -6.897 -0.607 12.575 1.00 90.62 84 ILE A CA 1
ATOM 720 C C . ILE A 1 84 ? -6.467 -1.621 13.639 1.00 90.62 84 ILE A C 1
ATOM 722 O O . ILE A 1 84 ? -7.075 -2.681 13.759 1.00 90.62 84 ILE A O 1
ATOM 726 N N . ASP A 1 85 ? -5.426 -1.307 14.411 1.00 88.19 85 ASP A N 1
ATOM 727 C CA . ASP A 1 85 ? -4.950 -2.141 15.507 1.00 88.19 85 ASP A CA 1
ATOM 728 C C . ASP A 1 85 ? -6.094 -2.509 16.476 1.00 88.19 85 ASP A C 1
ATOM 730 O O . ASP A 1 85 ? -6.879 -1.632 16.846 1.00 88.19 85 ASP A O 1
ATOM 734 N N . PRO A 1 86 ? -6.212 -3.780 16.915 1.00 90.00 86 PRO A N 1
ATOM 735 C CA . PRO A 1 86 ? -5.281 -4.900 16.726 1.00 90.00 86 PRO A CA 1
ATOM 736 C C . PRO A 1 86 ? -5.486 -5.743 15.453 1.00 90.00 86 PRO A C 1
ATOM 738 O O . PRO A 1 86 ? -4.853 -6.793 15.327 1.00 90.00 86 PRO A O 1
ATOM 741 N N . ALA A 1 87 ? -6.361 -5.345 14.525 1.00 91.25 87 ALA A N 1
ATOM 742 C CA . ALA A 1 87 ? -6.644 -6.128 13.322 1.00 91.25 87 ALA A CA 1
ATOM 743 C C . ALA A 1 87 ? -5.455 -6.141 12.334 1.00 91.25 87 ALA A C 1
ATOM 745 O O . ALA A 1 87 ? -4.728 -5.149 12.227 1.00 91.25 87 ALA A O 1
ATOM 746 N N . PRO A 1 88 ? -5.249 -7.240 11.582 1.00 92.94 88 PRO A N 1
ATOM 747 C CA . PRO A 1 88 ? -4.229 -7.288 10.541 1.00 92.94 88 PRO A CA 1
ATOM 748 C C . PRO A 1 88 ? -4.635 -6.460 9.315 1.00 92.94 88 PRO A C 1
ATOM 750 O O . PRO A 1 88 ? -5.813 -6.384 8.953 1.00 92.94 88 PRO A O 1
ATOM 753 N N . LEU A 1 89 ? -3.641 -5.892 8.631 1.00 94.25 89 LEU A N 1
ATOM 754 C CA . LEU A 1 89 ? -3.819 -5.221 7.344 1.00 94.25 89 LEU A CA 1
ATOM 755 C C . LEU A 1 89 ? -3.496 -6.197 6.213 1.00 94.25 89 LEU A C 1
ATOM 757 O O . LEU A 1 89 ? -2.374 -6.696 6.140 1.00 94.25 89 LEU A O 1
ATOM 761 N N . HIS A 1 90 ? -4.440 -6.427 5.301 1.00 94.75 90 HIS A N 1
ATOM 762 C CA . HIS A 1 90 ? -4.130 -7.102 4.044 1.00 94.75 90 HIS A CA 1
ATOM 763 C C . HIS A 1 90 ? -3.592 -6.081 3.051 1.00 94.75 90 HIS A C 1
ATOM 765 O O . HIS A 1 90 ? -4.224 -5.053 2.823 1.00 94.75 90 HIS A O 1
ATOM 771 N N . LEU A 1 91 ? -2.442 -6.365 2.449 1.00 94.25 91 LEU A N 1
ATOM 772 C CA . LEU A 1 91 ? -1.844 -5.518 1.423 1.00 94.25 91 LEU A CA 1
ATOM 773 C C . LEU A 1 91 ? -1.593 -6.354 0.178 1.00 94.25 91 LEU A C 1
ATOM 775 O O . LEU A 1 91 ? -1.050 -7.454 0.263 1.00 94.25 91 LEU A O 1
ATOM 779 N N . THR A 1 92 ? -2.009 -5.846 -0.976 1.00 93.75 92 THR A N 1
ATOM 780 C CA . THR A 1 92 ? -1.829 -6.542 -2.252 1.00 93.75 92 THR A CA 1
ATOM 781 C C . THR A 1 92 ? -1.186 -5.626 -3.278 1.00 93.75 92 THR A C 1
ATOM 783 O O . THR A 1 92 ? -1.629 -4.494 -3.463 1.00 93.75 92 THR A O 1
ATOM 786 N N . ASP A 1 93 ? -0.136 -6.124 -3.926 1.00 91.69 93 ASP A N 1
ATOM 787 C CA . ASP A 1 93 ? 0.588 -5.441 -4.998 1.00 91.69 93 ASP A CA 1
ATOM 788 C C . ASP A 1 93 ? 1.138 -6.484 -5.979 1.00 91.69 93 ASP A C 1
ATOM 790 O O . ASP A 1 93 ? 1.456 -7.606 -5.584 1.00 91.69 93 ASP A O 1
ATOM 794 N N . ILE A 1 94 ? 1.256 -6.140 -7.256 1.00 90.44 94 ILE A N 1
ATOM 795 C CA . ILE A 1 94 ? 1.829 -7.041 -8.259 1.00 90.44 94 ILE A CA 1
ATOM 796 C C . ILE A 1 94 ? 3.362 -7.007 -8.257 1.00 90.44 94 ILE A C 1
ATOM 798 O O . ILE A 1 94 ? 4.004 -7.985 -8.656 1.00 90.44 94 ILE A O 1
ATOM 802 N N . VAL A 1 95 ? 3.950 -5.906 -7.781 1.00 88.25 95 VAL A N 1
ATOM 803 C CA . VAL A 1 95 ? 5.385 -5.628 -7.805 1.00 88.25 95 VAL A CA 1
ATOM 804 C C . VAL A 1 95 ? 6.052 -6.123 -6.506 1.00 88.25 95 VAL A C 1
ATOM 806 O O . VAL A 1 95 ? 5.791 -5.577 -5.433 1.00 88.25 95 VAL A O 1
ATOM 809 N N . PRO A 1 96 ? 6.982 -7.100 -6.561 1.00 87.94 96 PRO A N 1
ATOM 810 C CA . PRO A 1 96 ? 7.616 -7.664 -5.362 1.00 87.94 96 PRO A CA 1
ATOM 811 C C . PRO A 1 96 ? 8.348 -6.641 -4.486 1.00 87.94 96 PRO A C 1
ATOM 813 O O . PRO A 1 96 ? 8.180 -6.650 -3.269 1.00 87.94 96 PRO A O 1
ATOM 816 N N . VAL A 1 97 ? 9.099 -5.713 -5.096 1.00 86.81 97 VAL A N 1
ATOM 817 C CA . VAL A 1 97 ? 9.852 -4.688 -4.348 1.00 86.81 97 VAL A CA 1
ATOM 818 C C . VAL A 1 97 ? 8.934 -3.779 -3.524 1.00 86.81 97 VAL A C 1
ATOM 820 O O . VAL A 1 97 ? 9.316 -3.325 -2.450 1.00 86.81 97 VAL A O 1
ATOM 823 N N . GLN A 1 98 ? 7.700 -3.546 -3.975 1.00 86.94 98 GLN A N 1
ATOM 824 C CA . GLN A 1 98 ? 6.719 -2.781 -3.208 1.00 86.94 98 GLN A CA 1
ATOM 825 C C . GLN A 1 98 ? 6.309 -3.576 -1.958 1.00 86.94 98 GLN A C 1
ATOM 827 O O . GLN A 1 98 ? 6.336 -3.049 -0.850 1.00 86.94 98 GLN A O 1
ATOM 832 N N . LEU A 1 99 ? 6.024 -4.874 -2.086 1.00 90.81 99 LEU A N 1
ATOM 833 C CA . LEU A 1 99 ? 5.696 -5.718 -0.929 1.00 90.81 99 LEU A CA 1
ATOM 834 C C . LEU A 1 99 ? 6.837 -5.773 0.100 1.00 90.81 99 LEU A C 1
ATOM 836 O O . LEU A 1 99 ? 6.574 -5.721 1.302 1.00 90.81 99 LEU A O 1
ATOM 840 N N . GLU A 1 100 ? 8.088 -5.837 -0.357 1.00 89.50 100 GLU A N 1
ATOM 841 C CA . GLU A 1 100 ? 9.278 -5.771 0.504 1.00 89.50 100 GLU A CA 1
ATOM 842 C C . GLU A 1 100 ? 9.353 -4.435 1.251 1.00 89.50 100 GLU A C 1
ATOM 844 O O . GLU A 1 100 ? 9.372 -4.414 2.480 1.00 89.50 100 GLU A O 1
ATOM 849 N N . LEU A 1 101 ? 9.268 -3.313 0.529 1.00 88.38 101 LEU A N 1
ATOM 850 C CA . LEU A 1 101 ? 9.277 -1.975 1.125 1.00 88.38 101 LEU A CA 1
ATOM 851 C C . LEU A 1 101 ? 8.127 -1.769 2.126 1.00 88.38 101 LEU A C 1
ATOM 853 O O . LEU A 1 101 ? 8.275 -1.021 3.094 1.00 88.38 101 LEU A O 1
ATOM 857 N N . ALA A 1 102 ? 6.973 -2.405 1.908 1.00 90.12 102 ALA A N 1
ATOM 858 C CA . ALA A 1 102 ? 5.832 -2.312 2.811 1.00 90.12 102 ALA A CA 1
ATOM 859 C C . ALA A 1 102 ? 6.105 -3.056 4.119 1.00 90.12 102 ALA A C 1
ATOM 861 O O .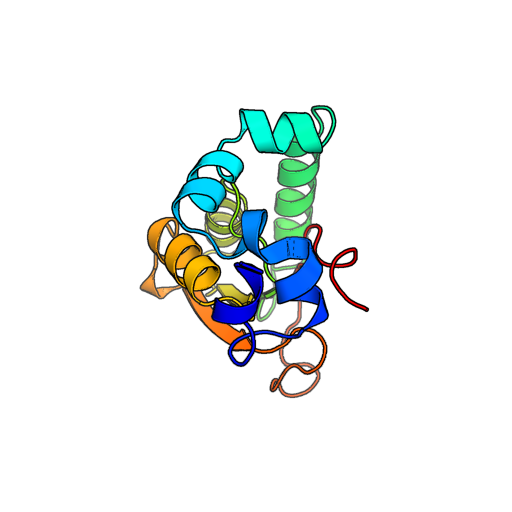 ALA A 1 102 ? 5.788 -2.536 5.190 1.00 90.12 102 ALA A O 1
ATOM 862 N N . ARG A 1 103 ? 6.725 -4.238 4.031 1.00 90.25 103 ARG A N 1
ATOM 863 C CA . ARG A 1 103 ? 7.159 -5.023 5.193 1.00 90.25 103 ARG A CA 1
ATOM 864 C C . ARG A 1 103 ? 8.241 -4.296 5.983 1.00 90.25 103 ARG A C 1
ATOM 866 O O . ARG A 1 103 ? 8.109 -4.201 7.198 1.00 90.25 103 ARG A O 1
ATOM 873 N N . ASP A 1 104 ? 9.224 -3.706 5.308 1.00 90.19 104 ASP A N 1
ATOM 874 C CA . ASP A 1 104 ? 10.317 -2.965 5.952 1.00 90.19 104 ASP A CA 1
ATOM 875 C C . ASP A 1 104 ? 9.820 -1.737 6.731 1.00 90.19 104 ASP A C 1
ATOM 877 O O . ASP A 1 104 ? 10.383 -1.360 7.758 1.00 90.19 104 ASP A O 1
ATOM 881 N N . LYS A 1 105 ? 8.744 -1.100 6.257 1.00 89.12 105 LYS A N 1
ATOM 882 C CA . LYS A 1 105 ? 8.141 0.076 6.907 1.00 89.12 105 LYS A CA 1
ATOM 883 C C . LYS A 1 105 ? 7.085 -0.280 7.947 1.00 89.12 105 LYS A C 1
ATOM 885 O O . LYS A 1 105 ? 6.638 0.614 8.671 1.00 89.12 105 LYS A O 1
ATOM 890 N N . ALA A 1 106 ? 6.633 -1.531 7.993 1.00 90.81 106 ALA A N 1
ATOM 891 C CA . ALA A 1 106 ? 5.549 -1.942 8.867 1.00 90.81 106 ALA A CA 1
ATOM 892 C C . ALA A 1 106 ? 5.998 -1.864 10.337 1.00 90.81 106 ALA A C 1
ATOM 894 O O . ALA A 1 106 ? 6.988 -2.491 10.705 1.00 90.81 106 ALA A O 1
ATOM 895 N N . PRO A 1 107 ? 5.260 -1.156 11.213 1.00 91.12 107 PRO A N 1
ATOM 896 C CA . PRO A 1 107 ? 5.592 -1.105 12.636 1.00 91.12 107 PRO A CA 1
ATOM 897 C C . PRO A 1 107 ? 5.403 -2.470 13.315 1.00 91.12 107 PRO A C 1
ATOM 899 O O . PRO A 1 107 ? 6.033 -2.747 14.331 1.00 91.12 107 PRO A O 1
ATOM 902 N N . ARG A 1 108 ? 4.533 -3.320 12.748 1.00 91.06 108 ARG A N 1
ATOM 903 C CA . ARG A 1 108 ? 4.273 -4.703 13.168 1.00 91.06 108 ARG A CA 1
ATOM 904 C C . ARG A 1 108 ? 4.199 -5.622 11.945 1.00 91.06 108 ARG A C 1
ATOM 906 O O . ARG A 1 108 ? 3.100 -5.860 11.441 1.00 91.06 108 ARG A O 1
ATOM 913 N N . PRO A 1 109 ? 5.345 -6.082 11.410 1.00 89.94 109 PRO A N 1
ATOM 914 C CA . PRO A 1 109 ? 5.390 -6.879 10.181 1.00 89.94 109 PRO A CA 1
ATOM 915 C C . PRO A 1 109 ? 4.567 -8.173 10.250 1.00 89.94 109 PRO A C 1
ATOM 917 O O . PRO A 1 109 ? 4.013 -8.596 9.241 1.00 89.94 109 PRO A O 1
ATOM 920 N N . ASP A 1 110 ? 4.416 -8.756 11.441 1.00 91.56 110 ASP A N 1
ATOM 921 C CA . ASP A 1 110 ? 3.563 -9.918 11.728 1.00 91.56 110 ASP A CA 1
ATOM 922 C C . ASP A 1 110 ? 2.071 -9.665 11.449 1.00 91.56 110 ASP A C 1
ATOM 924 O O . ASP A 1 110 ? 1.315 -10.601 11.195 1.00 91.56 110 ASP A O 1
ATOM 928 N N . ARG A 1 111 ? 1.645 -8.396 11.452 1.00 92.25 111 ARG A N 1
ATOM 929 C CA . ARG A 1 111 ? 0.259 -7.971 11.192 1.00 92.25 111 ARG A CA 1
ATOM 930 C C . ARG A 1 111 ? 0.036 -7.462 9.772 1.00 92.25 111 ARG A C 1
ATOM 932 O O . ARG A 1 111 ? -1.078 -7.048 9.450 1.00 92.25 111 ARG A O 1
ATOM 939 N N . LEU A 1 112 ? 1.068 -7.469 8.928 1.00 93.88 112 LEU A N 1
ATOM 940 C CA . LEU A 1 112 ? 0.960 -7.098 7.521 1.00 93.88 112 LEU A CA 1
ATOM 941 C C . LEU A 1 112 ? 0.858 -8.358 6.654 1.00 93.88 112 LEU A C 1
ATOM 943 O O . LEU A 1 112 ? 1.854 -9.002 6.322 1.00 93.88 112 LEU A O 1
ATOM 947 N N . LEU A 1 113 ? -0.360 -8.677 6.226 1.00 94.75 113 LEU A N 1
ATOM 948 C CA . LEU A 1 113 ? -0.645 -9.802 5.340 1.00 94.75 113 LEU A CA 1
ATOM 949 C C . LEU A 1 113 ? -0.441 -9.373 3.883 1.00 94.75 113 LEU A C 1
ATOM 951 O O . LEU A 1 113 ? -1.387 -9.044 3.167 1.00 94.75 113 LEU A O 1
ATOM 955 N N . ALA A 1 114 ? 0.826 -9.332 3.472 1.00 93.62 114 ALA A N 1
ATOM 956 C CA . ALA A 1 114 ? 1.239 -8.947 2.126 1.00 93.62 114 ALA A CA 1
ATOM 957 C C . ALA A 1 114 ? 1.088 -10.113 1.132 1.00 93.62 114 ALA A C 1
ATOM 959 O O . ALA A 1 114 ? 1.691 -11.173 1.325 1.00 93.62 114 ALA A O 1
ATOM 960 N N . THR A 1 115 ? 0.342 -9.897 0.049 1.00 93.75 115 THR A N 1
ATOM 961 C CA . THR A 1 115 ? 0.124 -10.871 -1.032 1.00 93.75 115 THR A CA 1
ATOM 962 C C . THR A 1 115 ? 0.472 -10.276 -2.392 1.00 93.75 115 THR A C 1
ATOM 964 O O . THR A 1 115 ? 0.333 -9.072 -2.605 1.00 93.75 115 THR A O 1
ATOM 967 N N . ARG A 1 116 ? 0.923 -11.126 -3.319 1.00 92.88 116 ARG A N 1
ATOM 968 C CA . ARG A 1 116 ? 1.226 -10.719 -4.691 1.00 92.88 116 ARG A CA 1
ATOM 969 C C . ARG A 1 116 ? 0.079 -11.098 -5.617 1.00 92.88 116 ARG A C 1
ATOM 971 O O . ARG A 1 116 ? -0.130 -12.286 -5.842 1.00 92.88 116 ARG A O 1
ATOM 978 N N . MET A 1 117 ? -0.651 -10.116 -6.146 1.00 92.31 117 MET A N 1
ATOM 979 C CA . MET A 1 117 ? -1.747 -10.344 -7.102 1.00 92.31 117 MET A CA 1
ATOM 980 C C . MET A 1 117 ? -1.877 -9.172 -8.079 1.00 92.31 117 MET A C 1
ATOM 982 O O . MET A 1 117 ? -1.452 -8.059 -7.770 1.00 92.31 117 MET A O 1
ATOM 986 N N . ASN A 1 118 ? -2.500 -9.414 -9.237 1.00 89.12 118 ASN A N 1
ATOM 987 C CA . ASN A 1 118 ? -2.938 -8.335 -10.121 1.00 89.12 118 ASN A CA 1
ATOM 988 C C . ASN A 1 118 ? -4.218 -7.709 -9.548 1.00 89.12 118 ASN A C 1
ATOM 990 O O . ASN A 1 118 ? -5.178 -8.424 -9.273 1.00 89.12 118 ASN A O 1
ATOM 994 N N . ALA A 1 119 ? -4.250 -6.386 -9.394 1.00 88.06 119 ALA A N 1
ATOM 995 C CA . ALA A 1 119 ? -5.444 -5.676 -8.947 1.00 88.06 119 ALA A CA 1
ATOM 996 C C . ALA A 1 119 ? -6.619 -5.773 -9.942 1.00 88.06 119 ALA A C 1
ATOM 998 O O . ALA A 1 119 ? -7.763 -5.663 -9.513 1.00 88.06 119 ALA A O 1
ATOM 999 N N . GLU A 1 120 ? -6.365 -6.044 -11.229 1.00 86.94 120 GLU A N 1
ATOM 1000 C CA . GLU A 1 120 ? -7.416 -6.347 -12.217 1.00 86.94 120 GLU A CA 1
ATOM 1001 C C . GLU A 1 120 ? -8.094 -7.705 -11.959 1.00 86.94 120 GLU A C 1
ATOM 1003 O O . GLU A 1 120 ? -9.237 -7.914 -12.350 1.00 86.94 120 GLU A O 1
ATOM 1008 N N . HIS A 1 121 ? -7.384 -8.640 -11.319 1.00 88.12 121 HIS A N 1
ATOM 1009 C CA . HIS A 1 121 ? -7.826 -10.020 -11.105 1.00 88.12 121 HIS A CA 1
ATOM 1010 C C . HIS A 1 121 ? -7.389 -10.500 -9.717 1.00 88.12 121 HIS A C 1
ATOM 1012 O O . HIS A 1 121 ? -6.403 -11.227 -9.556 1.00 88.12 121 HIS A O 1
ATOM 1018 N N . LEU A 1 122 ? -8.126 -10.067 -8.696 1.00 91.69 122 LEU A N 1
ATOM 1019 C CA . LEU A 1 122 ? -7.871 -10.453 -7.313 1.00 91.69 122 LEU A CA 1
ATOM 1020 C C . LEU A 1 122 ? -8.367 -11.880 -7.054 1.00 91.69 122 LEU A C 1
ATOM 1022 O O . LEU A 1 122 ? -9.537 -12.185 -7.256 1.00 91.69 122 LEU A O 1
ATOM 1026 N N . ALA A 1 123 ? -7.500 -12.746 -6.527 1.00 92.56 123 ALA A N 1
ATOM 1027 C CA . ALA A 1 123 ? -7.835 -14.136 -6.194 1.00 92.56 123 ALA A CA 1
ATOM 1028 C C . ALA A 1 123 ? -8.543 -14.278 -4.827 1.00 92.56 123 ALA A C 1
ATOM 1030 O O . ALA A 1 123 ? -8.435 -15.306 -4.155 1.00 92.56 123 ALA A O 1
ATOM 1031 N N . TYR A 1 124 ? -9.228 -13.227 -4.378 1.00 92.94 124 TYR A N 1
ATOM 1032 C CA . TYR A 1 124 ? -9.998 -13.241 -3.140 1.00 92.94 124 TYR A CA 1
ATOM 1033 C C . TYR A 1 124 ? -11.428 -13.693 -3.419 1.00 92.94 124 TYR A C 1
ATOM 1035 O O . TYR A 1 124 ? -11.971 -13.445 -4.488 1.00 92.94 124 TYR A O 1
ATOM 1043 N N . ARG A 1 125 ? -12.057 -14.341 -2.434 1.00 93.62 125 ARG A N 1
ATOM 1044 C CA . ARG A 1 125 ? -13.498 -14.604 -2.499 1.00 93.62 125 ARG A CA 1
ATOM 1045 C C . ARG A 1 125 ? -14.262 -13.285 -2.414 1.00 93.62 125 ARG A C 1
ATOM 1047 O O . ARG A 1 125 ? -13.841 -12.398 -1.663 1.00 93.62 125 ARG A O 1
ATOM 1054 N N . ASP A 1 126 ? -15.404 -13.211 -3.080 1.00 92.38 126 ASP A N 1
ATOM 1055 C CA . ASP A 1 126 ? -16.336 -12.094 -2.930 1.00 92.38 126 ASP A CA 1
ATOM 1056 C C . ASP A 1 126 ? -16.692 -11.863 -1.454 1.00 92.38 126 ASP A C 1
ATOM 1058 O O . ASP A 1 126 ? -16.653 -12.790 -0.634 1.00 92.38 126 ASP A O 1
ATOM 1062 N N . ASP A 1 127 ? -16.950 -10.601 -1.103 1.00 90.56 127 ASP A N 1
ATOM 1063 C CA . ASP A 1 127 ? -17.258 -10.147 0.260 1.00 90.56 127 ASP A CA 1
ATOM 1064 C C . ASP A 1 127 ? -16.218 -10.545 1.327 1.00 90.56 127 ASP A C 1
ATOM 1066 O O . ASP A 1 127 ? -16.494 -10.599 2.528 1.00 90.56 127 ASP A O 1
ATOM 1070 N N . SER A 1 128 ? -14.967 -10.790 0.916 1.00 92.44 128 SER A N 1
ATOM 1071 C CA . SER A 1 128 ? -13.890 -11.101 1.862 1.00 92.44 128 SER A CA 1
ATOM 1072 C C . SER A 1 128 ? -13.504 -9.912 2.745 1.00 92.44 128 SER A C 1
ATOM 1074 O O . SER A 1 128 ? -13.049 -10.119 3.875 1.00 92.44 128 SER A O 1
ATOM 1076 N N . PHE A 1 129 ? -13.660 -8.685 2.255 1.00 93.00 129 PHE A N 1
ATOM 1077 C CA . PHE A 1 129 ? -13.207 -7.469 2.926 1.00 93.00 129 PHE A CA 1
ATOM 1078 C C . PHE A 1 129 ? -14.369 -6.509 3.124 1.00 93.00 129 PHE A C 1
ATOM 1080 O O . PHE A 1 129 ? -15.147 -6.276 2.207 1.00 93.00 129 PHE A O 1
ATOM 1087 N N . SER A 1 130 ? -14.456 -5.923 4.316 1.00 91.38 130 SER A N 1
ATOM 1088 C CA . SER A 1 130 ? -15.445 -4.885 4.618 1.00 91.38 130 SER A CA 1
ATOM 1089 C C . SER A 1 130 ? -14.958 -3.493 4.232 1.00 91.38 130 SER A C 1
ATOM 1091 O O . SER A 1 130 ? -15.756 -2.571 4.096 1.00 91.38 130 SER A O 1
ATOM 1093 N N . THR A 1 131 ? -13.643 -3.315 4.094 1.00 91.44 131 THR A N 1
ATOM 1094 C CA . THR A 1 131 ? -13.028 -2.045 3.710 1.00 91.44 131 THR A CA 1
ATOM 1095 C C . THR A 1 131 ? -11.961 -2.295 2.660 1.00 91.44 131 THR A C 1
ATOM 1097 O O . THR A 1 131 ? -11.062 -3.113 2.859 1.00 91.44 131 THR A O 1
ATOM 1100 N N . LEU A 1 132 ? -12.038 -1.545 1.563 1.00 91.00 132 LEU A N 1
ATOM 1101 C CA . LEU A 1 132 ? -11.045 -1.549 0.502 1.00 91.00 132 LEU A CA 1
ATOM 1102 C C . LEU A 1 132 ? -10.453 -0.144 0.373 1.00 91.00 132 LEU A C 1
ATOM 1104 O O . LEU A 1 132 ? -11.170 0.832 0.157 1.00 91.00 132 LEU A O 1
ATOM 1108 N N . MET A 1 133 ? -9.141 -0.038 0.552 1.00 90.25 133 MET A N 1
ATOM 1109 C CA . MET A 1 133 ? -8.401 1.209 0.441 1.00 90.25 133 MET A CA 1
ATOM 1110 C C . MET A 1 133 ? -7.594 1.205 -0.850 1.00 90.25 133 MET A C 1
ATOM 1112 O O . MET A 1 133 ? -6.667 0.414 -1.012 1.00 90.25 133 MET A O 1
ATOM 1116 N N . ILE A 1 134 ? -7.921 2.145 -1.731 1.00 89.62 134 ILE A N 1
ATOM 1117 C CA . ILE A 1 134 ? -7.138 2.460 -2.921 1.00 89.62 134 ILE A CA 1
ATOM 1118 C C . ILE A 1 134 ? -6.593 3.872 -2.758 1.00 89.62 134 ILE A C 1
ATOM 1120 O O . ILE A 1 134 ? -7.355 4.820 -2.565 1.00 89.62 134 ILE A O 1
ATOM 1124 N N . PHE A 1 135 ? -5.276 4.027 -2.855 1.00 86.12 135 PHE A N 1
ATOM 1125 C CA . PHE A 1 135 ? -4.637 5.335 -2.789 1.00 86.12 135 PHE A CA 1
ATOM 1126 C C . PHE A 1 135 ? -3.782 5.544 -4.035 1.00 86.12 135 PHE A C 1
ATOM 1128 O O . PHE A 1 135 ? -2.698 4.985 -4.148 1.00 86.12 135 PHE A O 1
ATOM 1135 N N . PHE A 1 136 ? -4.296 6.346 -4.972 1.00 78.00 136 PHE A N 1
ATOM 1136 C CA . PHE A 1 136 ? -3.650 6.670 -6.249 1.00 78.00 136 PHE A CA 1
ATOM 1137 C C . PHE A 1 136 ? -3.332 5.475 -7.166 1.00 78.00 136 PHE A C 1
ATOM 1139 O O . PHE A 1 136 ? -2.552 5.644 -8.078 1.00 78.00 136 PHE A O 1
ATOM 1146 N N . LEU A 1 137 ? -3.974 4.310 -7.040 1.00 79.69 137 LEU A N 1
ATOM 1147 C CA . LEU A 1 137 ? -3.764 3.199 -7.989 1.00 79.69 137 LEU A CA 1
ATOM 1148 C C . LEU A 1 137 ? -4.516 3.366 -9.320 1.00 79.69 137 LEU A C 1
ATOM 1150 O O . LEU A 1 137 ? -4.043 2.925 -10.356 1.00 79.69 137 LEU A O 1
ATOM 1154 N N . LEU A 1 138 ? -5.704 3.984 -9.307 1.00 80.25 138 LEU A N 1
ATOM 1155 C CA . LEU A 1 138 ? -6.653 3.914 -10.435 1.00 80.25 138 LEU A CA 1
ATOM 1156 C C . LEU A 1 138 ? -6.118 4.466 -11.763 1.00 80.25 138 LEU A C 1
ATOM 1158 O O . LEU A 1 138 ? -6.597 4.070 -12.812 1.00 80.25 138 LEU A O 1
ATOM 1162 N N . HIS A 1 139 ? -5.137 5.367 -11.725 1.00 78.31 139 HIS A N 1
ATOM 1163 C CA . HIS A 1 139 ? -4.513 5.915 -12.931 1.00 78.31 139 HIS A CA 1
ATOM 1164 C C . HIS A 1 139 ? -3.495 4.965 -13.587 1.00 78.31 139 HIS A C 1
ATOM 1166 O O . HIS A 1 139 ? -3.020 5.245 -14.685 1.00 78.31 139 HIS A O 1
ATOM 1172 N N . GLU A 1 140 ? -3.121 3.888 -12.895 1.00 76.12 140 GLU A N 1
ATOM 1173 C CA . GLU A 1 140 ? -2.193 2.867 -13.380 1.00 76.12 140 GLU A CA 1
ATOM 1174 C C . GLU A 1 140 ? -2.934 1.682 -13.997 1.00 76.12 140 GLU A C 1
ATOM 1176 O O . GLU A 1 140 ? -2.344 0.963 -14.795 1.00 76.12 140 GLU A O 1
ATOM 1181 N N . LEU A 1 141 ? -4.199 1.464 -13.623 1.00 80.06 141 LEU A N 1
ATOM 1182 C CA . LEU A 1 141 ? -5.014 0.375 -14.154 1.00 80.06 141 LEU A CA 1
ATOM 1183 C C . LEU A 1 141 ? -5.555 0.733 -15.551 1.00 80.06 141 LEU A C 1
ATOM 1185 O O . LEU A 1 141 ? -5.864 1.905 -15.785 1.00 80.06 141 LEU A O 1
ATOM 1189 N N . PRO A 1 142 ? -5.625 -0.245 -16.473 1.00 76.88 142 PRO A N 1
ATOM 1190 C CA . PRO A 1 142 ? -6.180 -0.056 -17.811 1.00 76.88 142 PRO A CA 1
ATOM 1191 C C . PRO A 1 142 ? -7.702 0.152 -17.824 1.00 76.88 142 PRO A C 1
ATOM 1193 O O . PRO A 1 142 ? -8.379 -0.195 -16.828 1.00 76.88 142 PRO A O 1
#

Foldseek 3Di:
DLVLVVCPPLDDPLCSNPPCQCQADPVNVVVQQDPVNVCVVVVNCPVVVLVVLLVVLLVQLQDAAEEEEFDLHYQNLQSSPVSNPPAAYEYEESHVVSLVSSCVNHPCSVRYNYDHDDPVDDPDDPPRGRHYDYDPCPVSDD

Secondary structure (DSSP, 8-state):
--GGGGGBTTB-HHHHHHHHHHHT-HHHHHHHTSHHHHHHHTTT-HHHHHHHHHHHHHHHTTSS-EEEES--STTHHHHHHHHHTTSPEEEEES-HHHHHHHHHH-SSGGGEEEEE-BTTB--SPTT--SEEEESS-TTT--

Radius of gyration: 15.08 Å; chains: 1; bounding box: 36×35×41 Å

Sequence (142 aa):
MRLYRYFEGEVPHYLARHFWWAYMWRGLTWFFDHPVIISSILFGQYKKLKRATVEHVRRVALKGRTLQLTCVYGKLTPRVMDCIDPAPLHLTDIVPVQLELARDKAPRPDRLLATRMNAEHLAYRDDSFSTLMIFFLLHELP